Protein AF-D7E7T5-F1 (afdb_monomer_lite)

Secondary structure (DSSP, 8-state):
---------------S----S-EEEEESBTTTEEEPTTS-TTHHHH--TTEEE-HHHHHHHHHHHTTS-EEEEE-S-GGGHHHHHHHHTSEEEE--S--SHHHHHHHTSSHHHHHHHHHHHHHHHHHHHHHHTTT-S-EEEE-TTGGGS-GGGS-TTEEEE--TT--TTPPPGGGS---

Sequence (179 aa):
MVVKKDYIAHHKSLIWGDIIHQIYVFDLDDTLATPDKEADRKSYFMEIDHLEPVPTMIQFFNETKSRHPTMILTTRHPDLKPKIEDMFECTVECRNFCLTWKEILEALSTDDNLNDFMTQMINWKTGVLNQLSEQYRKVIFFDDLVHRYDVSSLKDNIDLKKPLHLSDGEHPGFLYQQK

pLDDT: mean 79.79, std 20.46, range [28.34, 98.31]

Structure (mmCIF, N/CA/C/O backbone):
data_AF-D7E7T5-F1
#
_entry.id   AF-D7E7T5-F1
#
loop_
_atom_site.group_PDB
_atom_site.id
_atom_site.type_symbol
_atom_site.label_atom_id
_atom_site.label_alt_id
_atom_site.label_comp_id
_atom_site.label_asym_id
_atom_site.label_entity_id
_atom_site.label_seq_id
_atom_site.pdbx_PDB_ins_code
_atom_site.Cartn_x
_atom_site.Cartn_y
_atom_site.Cartn_z
_atom_site.occupancy
_atom_site.B_iso_or_equiv
_atom_site.auth_seq_id
_atom_site.auth_comp_id
_atom_site.auth_asym_id
_atom_site.auth_atom_id
_atom_site.pdbx_PDB_model_num
ATOM 1 N N . MET A 1 1 ? -14.030 22.223 -19.244 1.00 34.28 1 MET A N 1
ATOM 2 C CA . MET A 1 1 ? -14.257 20.764 -19.208 1.00 34.28 1 MET A CA 1
ATOM 3 C C . MET A 1 1 ? -13.794 20.291 -17.838 1.00 34.28 1 MET A C 1
ATOM 5 O O . MET A 1 1 ? -12.599 20.248 -17.595 1.00 34.28 1 MET A O 1
ATOM 9 N N . VAL A 1 2 ? -14.723 20.138 -16.895 1.00 28.34 2 VAL A N 1
ATOM 10 C CA . VAL A 1 2 ? -14.418 19.831 -15.489 1.00 28.34 2 VAL A CA 1
ATOM 11 C C . VAL A 1 2 ? -14.633 18.335 -15.305 1.00 28.34 2 VAL A C 1
ATOM 13 O O . VAL A 1 2 ? -15.751 17.854 -15.483 1.00 28.34 2 VAL A O 1
ATOM 16 N N . VAL A 1 3 ? -13.558 17.601 -15.024 1.00 31.12 3 VAL A N 1
ATOM 17 C CA . VAL A 1 3 ? -13.613 16.163 -14.747 1.00 31.12 3 VAL A CA 1
ATOM 18 C C . VAL A 1 3 ? -14.247 15.978 -13.369 1.00 31.12 3 VAL A C 1
ATOM 20 O O . VAL A 1 3 ? -13.761 16.516 -12.373 1.00 31.12 3 VAL A O 1
ATOM 23 N N . LYS A 1 4 ? -15.378 15.271 -13.338 1.00 30.98 4 LYS A N 1
ATOM 24 C CA . LYS A 1 4 ? -16.098 14.902 -12.119 1.00 30.98 4 LYS A CA 1
ATOM 25 C C . LYS A 1 4 ? -15.232 13.968 -11.272 1.00 30.98 4 LYS A C 1
ATOM 27 O O . LYS A 1 4 ? -14.763 12.945 -11.761 1.00 30.98 4 LYS A O 1
ATOM 32 N N . LYS A 1 5 ? -15.047 14.340 -10.004 1.00 36.50 5 LYS A N 1
ATOM 33 C CA . LYS A 1 5 ? -14.601 13.455 -8.927 1.00 36.50 5 LYS A CA 1
ATOM 34 C C . LYS A 1 5 ? -15.807 12.636 -8.475 1.00 36.50 5 LYS A C 1
ATOM 36 O O . LYS A 1 5 ? -16.598 13.125 -7.676 1.00 36.50 5 LYS A O 1
ATOM 41 N N . ASP A 1 6 ? -15.941 11.433 -9.005 1.00 38.75 6 ASP A N 1
ATOM 42 C CA . ASP A 1 6 ? -16.831 10.410 -8.464 1.00 38.75 6 ASP A CA 1
ATOM 43 C C . ASP A 1 6 ? -15.968 9.285 -7.872 1.00 38.75 6 ASP A C 1
ATOM 45 O O . ASP A 1 6 ? -14.844 9.084 -8.325 1.00 38.75 6 ASP A O 1
ATOM 49 N N . TYR A 1 7 ? -16.528 8.564 -6.895 1.00 40.16 7 TYR A N 1
ATOM 50 C CA . TYR A 1 7 ? -15.971 7.439 -6.121 1.00 40.16 7 TYR A CA 1
ATOM 51 C C . TYR A 1 7 ? -15.237 7.798 -4.827 1.00 40.16 7 TYR A C 1
ATOM 53 O O . TYR A 1 7 ? -14.019 7.814 -4.793 1.00 40.16 7 TYR A O 1
ATOM 61 N N . ILE A 1 8 ? -16.000 8.052 -3.753 1.00 40.09 8 ILE A N 1
ATOM 62 C CA . ILE A 1 8 ? -16.260 7.086 -2.660 1.00 40.09 8 ILE A CA 1
ATOM 63 C C . ILE A 1 8 ? -17.603 7.498 -2.042 1.00 40.09 8 ILE A C 1
ATOM 65 O O . ILE A 1 8 ? -17.686 8.457 -1.279 1.00 40.09 8 ILE A O 1
ATOM 69 N N . ALA A 1 9 ? -18.690 6.826 -2.413 1.00 42.09 9 ALA A N 1
ATOM 70 C CA . ALA A 1 9 ? -20.004 7.112 -1.847 1.00 42.09 9 ALA A CA 1
ATOM 71 C C . ALA A 1 9 ? -20.860 5.852 -1.773 1.00 42.09 9 ALA A C 1
ATOM 73 O O . ALA A 1 9 ? -21.846 5.735 -2.483 1.00 42.09 9 ALA A O 1
ATOM 74 N N . HIS A 1 10 ? -20.522 4.949 -0.858 1.00 39.31 10 HIS A N 1
ATOM 75 C CA . HIS A 1 10 ? -21.509 4.107 -0.191 1.00 39.31 10 HIS A CA 1
ATOM 76 C C . HIS A 1 10 ? -20.972 3.760 1.185 1.00 39.31 10 HIS A C 1
ATOM 78 O O . HIS A 1 10 ? -20.183 2.842 1.288 1.00 39.31 10 HIS A O 1
ATOM 84 N N . HIS A 1 11 ? -21.358 4.554 2.186 1.00 42.53 11 HIS A N 1
ATOM 85 C CA . HIS A 1 11 ? -21.587 4.206 3.597 1.00 42.53 11 HIS A CA 1
ATOM 86 C C . HIS A 1 11 ? -22.171 5.473 4.250 1.00 42.53 11 HIS A C 1
ATOM 88 O O . HIS A 1 11 ? -21.480 6.258 4.892 1.00 42.53 11 HIS A O 1
ATOM 94 N N . LYS A 1 12 ? -23.459 5.748 3.998 1.00 38.47 12 LYS A N 1
ATOM 95 C CA . LYS A 1 12 ? -24.211 6.756 4.758 1.00 38.47 12 LYS A CA 1
ATOM 96 C C . LYS A 1 12 ? -25.018 6.045 5.837 1.00 38.47 12 LYS A C 1
ATOM 98 O O . LYS A 1 12 ? -26.096 5.533 5.561 1.00 38.47 12 LYS A O 1
ATOM 103 N N . SER A 1 13 ? -24.507 6.096 7.059 1.00 35.25 13 SER A N 1
ATOM 104 C CA . SER A 1 13 ? -25.312 6.085 8.277 1.00 35.25 13 SER A CA 1
ATOM 105 C C . SER A 1 13 ? -24.844 7.264 9.122 1.00 35.25 13 SER A C 1
ATOM 107 O O . SER A 1 13 ? -23.662 7.373 9.435 1.00 35.25 13 SER A O 1
ATOM 109 N N . LEU A 1 14 ? -25.764 8.185 9.410 1.00 41.56 14 LEU A N 1
ATOM 110 C CA . LEU A 1 14 ? -25.559 9.303 10.326 1.00 41.56 14 LEU A CA 1
ATOM 111 C C . LEU A 1 14 ? -25.198 8.780 11.722 1.00 41.56 14 LEU A C 1
ATOM 113 O O . LEU A 1 14 ? -25.881 7.880 12.192 1.00 41.56 14 LEU A O 1
ATOM 117 N N . ILE A 1 15 ? -24.215 9.407 12.374 1.00 38.62 15 ILE A N 1
ATOM 118 C CA . ILE A 1 15 ? -24.178 9.850 13.783 1.00 38.62 15 ILE A CA 1
ATOM 119 C C . ILE A 1 15 ? -22.842 10.607 13.956 1.00 38.62 15 ILE A C 1
ATOM 121 O O . ILE A 1 15 ? -21.793 10.140 13.525 1.00 38.62 15 ILE A O 1
ATOM 125 N N . TRP A 1 16 ? -22.867 11.799 14.556 1.00 45.00 16 TRP A N 1
ATOM 126 C CA . TRP A 1 16 ? -21.664 12.440 15.105 1.00 45.00 16 TRP A CA 1
ATOM 127 C C . TRP A 1 16 ? -21.218 11.653 16.350 1.00 45.00 16 TRP A C 1
ATOM 129 O O . TRP A 1 16 ? -21.572 12.012 17.470 1.00 45.00 16 TRP A O 1
ATOM 139 N N . GLY A 1 17 ? -20.502 10.546 16.159 1.00 40.38 17 GLY A N 1
ATOM 140 C CA . GLY A 1 17 ? -20.079 9.665 17.245 1.00 40.38 17 GLY A CA 1
ATOM 141 C C . GLY A 1 17 ? -19.261 8.502 16.701 1.00 40.38 17 GLY A C 1
ATOM 142 O O . GLY A 1 17 ? -19.687 7.840 15.765 1.00 40.38 17 GLY A O 1
ATOM 143 N N . ASP A 1 18 ? -18.091 8.303 17.298 1.00 48.94 18 ASP A N 1
ATOM 144 C CA . ASP A 1 18 ? -17.098 7.262 17.022 1.00 48.94 18 ASP A CA 1
ATOM 145 C C . ASP A 1 18 ? -16.209 7.497 15.792 1.00 48.94 18 ASP A C 1
ATOM 147 O O . ASP A 1 18 ? -16.323 6.852 14.752 1.00 48.94 18 ASP A O 1
ATOM 151 N N . ILE A 1 19 ? -15.199 8.362 15.965 1.00 53.59 19 ILE A N 1
ATOM 152 C CA . ILE A 1 19 ? -13.929 8.161 15.252 1.00 53.59 19 ILE A CA 1
ATOM 153 C C . ILE A 1 19 ? -13.501 6.722 15.547 1.00 53.59 19 ILE A C 1
ATOM 155 O O . ILE A 1 19 ? -13.190 6.386 16.701 1.00 53.59 19 ILE A O 1
ATOM 159 N N . ILE A 1 20 ? -13.476 5.868 14.521 1.00 61.28 20 ILE A N 1
ATOM 160 C CA . ILE A 1 20 ? -12.897 4.539 14.668 1.00 61.28 20 ILE A CA 1
ATOM 161 C C . ILE A 1 20 ? -11.448 4.739 15.115 1.00 61.28 20 ILE A C 1
ATOM 163 O O . ILE A 1 20 ? -10.679 5.482 14.501 1.00 61.28 20 ILE A O 1
ATOM 167 N N . HIS A 1 21 ? -11.098 4.143 16.254 1.00 84.06 21 HIS A N 1
ATOM 168 C CA . HIS A 1 21 ? -9.883 4.516 16.978 1.00 84.06 21 HIS A CA 1
ATOM 169 C C . HIS A 1 21 ? -8.603 4.243 16.188 1.00 84.06 21 HIS A C 1
ATOM 171 O O . HIS A 1 21 ? -7.608 4.935 16.394 1.00 84.06 21 HIS A O 1
ATOM 177 N N . GLN A 1 22 ? -8.629 3.260 15.291 1.00 94.06 22 GLN A N 1
ATOM 178 C CA . GLN A 1 22 ? -7.468 2.881 14.505 1.00 94.06 22 GLN A CA 1
ATOM 179 C C . GLN A 1 22 ? -7.857 2.141 13.224 1.00 94.06 22 GLN A C 1
ATOM 181 O O . GLN A 1 22 ? -8.837 1.395 13.220 1.00 94.06 22 GLN A O 1
ATOM 186 N N . ILE A 1 23 ? -7.058 2.321 12.176 1.00 96.75 23 ILE A N 1
ATOM 187 C CA . ILE A 1 23 ? -7.049 1.488 10.969 1.00 96.75 23 ILE A CA 1
ATOM 188 C C . ILE A 1 23 ? -5.683 0.818 10.830 1.00 96.75 23 ILE A C 1
ATOM 190 O O . ILE A 1 23 ? -4.652 1.427 11.132 1.00 96.75 23 ILE A O 1
ATOM 194 N N . TYR A 1 24 ? -5.693 -0.428 10.363 1.00 97.88 24 TYR A N 1
ATOM 195 C CA . TYR A 1 24 ? -4.492 -1.152 9.977 1.00 97.88 24 TYR A CA 1
ATOM 196 C C . TYR A 1 24 ? -4.375 -1.185 8.464 1.00 97.88 24 TYR A C 1
ATOM 198 O O . TYR A 1 24 ? -5.321 -1.496 7.743 1.00 97.88 24 TYR A O 1
ATOM 206 N N . VAL A 1 25 ? -3.196 -0.844 7.989 1.00 98.25 25 VAL A N 1
ATOM 207 C CA . VAL A 1 25 ? -2.892 -0.755 6.576 1.00 98.25 25 VAL A CA 1
ATOM 208 C C . VAL A 1 25 ? -1.693 -1.654 6.326 1.00 98.25 25 VAL A C 1
ATOM 210 O O . VAL A 1 25 ? -0.725 -1.624 7.084 1.00 98.25 25 VAL A O 1
ATOM 213 N N . PHE A 1 26 ? -1.764 -2.469 5.288 1.00 98.00 26 PHE A N 1
ATOM 214 C CA . PHE A 1 26 ? -0.693 -3.389 4.930 1.00 98.00 26 PHE A CA 1
ATOM 215 C C . PHE A 1 26 ? -0.274 -3.137 3.493 1.00 98.00 26 PHE A C 1
ATOM 217 O O . PHE A 1 26 ? -1.129 -2.995 2.621 1.00 98.00 26 PHE A O 1
ATOM 224 N N . ASP A 1 27 ? 1.027 -3.084 3.244 1.00 96.31 27 ASP A N 1
ATOM 225 C CA . ASP A 1 27 ? 1.530 -3.326 1.904 1.00 96.31 27 ASP A CA 1
ATOM 226 C C . ASP A 1 27 ? 1.268 -4.780 1.497 1.00 96.31 27 ASP A C 1
ATOM 228 O O . ASP A 1 27 ? 1.062 -5.654 2.346 1.00 96.31 27 ASP A O 1
ATOM 232 N N . LEU A 1 28 ? 1.242 -5.042 0.194 1.00 94.25 28 LEU A N 1
ATOM 233 C CA . LEU A 1 28 ? 1.056 -6.399 -0.313 1.00 94.25 28 LEU A CA 1
ATOM 234 C C . LEU A 1 28 ? 2.393 -7.130 -0.438 1.00 94.25 28 LEU A C 1
ATOM 236 O O . LEU A 1 28 ? 2.622 -8.131 0.246 1.00 94.25 28 LEU A O 1
ATOM 240 N N . ASP A 1 29 ? 3.241 -6.616 -1.322 1.00 89.00 29 ASP A N 1
ATOM 241 C CA . ASP A 1 29 ? 4.490 -7.244 -1.735 1.00 89.00 29 ASP A CA 1
ATOM 242 C C . ASP A 1 29 ? 5.514 -7.206 -0.598 1.00 89.00 29 ASP A C 1
ATOM 244 O O . ASP A 1 29 ? 5.603 -6.216 0.119 1.00 89.00 29 ASP A O 1
ATOM 248 N N . ASP A 1 30 ? 6.188 -8.332 -0.357 1.00 87.94 30 ASP A N 1
ATOM 249 C CA . ASP A 1 30 ? 7.150 -8.562 0.737 1.00 87.94 30 ASP A CA 1
ATOM 250 C C . ASP A 1 30 ? 6.645 -8.196 2.144 1.00 87.94 30 ASP A C 1
ATOM 252 O O . ASP A 1 30 ? 7.405 -8.122 3.108 1.00 87.94 30 ASP A O 1
ATOM 256 N N . THR A 1 31 ? 5.334 -8.015 2.291 1.00 92.56 31 THR A N 1
ATOM 257 C CA . THR A 1 31 ? 4.668 -7.730 3.560 1.00 92.56 31 THR A CA 1
ATOM 258 C C . THR A 1 31 ? 3.656 -8.820 3.865 1.00 92.56 31 THR A C 1
ATOM 260 O O . THR A 1 31 ? 3.815 -9.536 4.853 1.00 92.56 31 THR A O 1
ATOM 263 N N . LEU A 1 32 ? 2.632 -8.981 3.025 1.00 93.62 32 LEU A N 1
ATOM 264 C CA . LEU A 1 32 ? 1.643 -10.055 3.151 1.00 93.62 32 LEU A CA 1
ATOM 265 C C . LEU A 1 32 ? 1.988 -11.257 2.278 1.00 93.62 32 LEU A C 1
ATOM 267 O O . LEU A 1 32 ? 1.682 -12.388 2.657 1.00 93.62 32 LEU A O 1
ATOM 271 N N . ALA A 1 33 ? 2.625 -11.026 1.134 1.00 90.00 33 ALA A N 1
ATOM 272 C CA . ALA A 1 33 ? 3.045 -12.078 0.228 1.00 90.00 33 ALA A CA 1
ATOM 273 C C . ALA A 1 33 ? 4.349 -11.706 -0.478 1.00 90.00 33 ALA A C 1
ATOM 275 O O . ALA A 1 33 ? 4.545 -10.561 -0.872 1.00 90.00 33 ALA A O 1
ATOM 276 N N . THR A 1 34 ? 5.225 -12.685 -0.659 1.00 83.94 34 THR A N 1
ATOM 277 C CA . THR A 1 34 ? 6.452 -12.540 -1.441 1.00 83.94 34 THR A CA 1
ATOM 278 C C . THR A 1 34 ? 6.212 -13.083 -2.845 1.00 83.94 34 THR A C 1
ATOM 280 O O . THR A 1 34 ? 5.618 -14.153 -2.986 1.00 83.94 34 THR A O 1
ATOM 283 N N . PRO A 1 35 ? 6.664 -12.401 -3.901 1.00 73.19 35 PRO A N 1
ATOM 284 C CA . PRO A 1 35 ? 6.650 -12.985 -5.231 1.00 73.19 35 PRO A CA 1
ATOM 285 C C . PRO A 1 35 ? 7.585 -14.196 -5.277 1.00 73.19 35 PRO A C 1
ATOM 287 O O . PRO A 1 35 ? 8.698 -14.144 -4.748 1.00 73.19 35 PRO A O 1
ATOM 290 N N . ASP A 1 36 ? 7.140 -15.269 -5.931 1.00 69.69 36 ASP A N 1
ATOM 291 C CA . ASP A 1 36 ? 7.992 -16.409 -6.257 1.00 69.69 36 ASP A CA 1
ATOM 292 C C . ASP A 1 36 ? 9.264 -15.913 -6.967 1.00 69.69 36 ASP A C 1
ATOM 294 O O . ASP A 1 36 ? 9.211 -15.150 -7.937 1.00 69.69 36 ASP A O 1
ATOM 298 N N . LYS A 1 37 ? 10.423 -16.337 -6.454 1.00 59.56 37 LYS A N 1
ATOM 299 C CA . LYS A 1 37 ? 11.750 -15.937 -6.942 1.00 59.56 37 LYS A CA 1
ATOM 300 C C . LYS A 1 37 ? 12.006 -16.393 -8.379 1.00 59.56 37 LYS A C 1
ATOM 302 O O . LYS A 1 37 ? 12.897 -15.840 -9.022 1.00 59.56 37 LYS A O 1
ATOM 307 N N . GLU A 1 38 ? 11.256 -17.379 -8.869 1.00 54.78 38 GLU A N 1
ATOM 308 C CA . GLU A 1 38 ? 11.342 -17.869 -10.248 1.00 54.78 38 GLU A CA 1
ATOM 309 C C . GLU A 1 38 ? 10.370 -17.167 -11.211 1.00 54.78 38 GLU A C 1
ATOM 311 O O . GLU A 1 38 ? 10.469 -17.354 -12.427 1.00 54.78 38 GLU A O 1
ATOM 316 N N . ALA A 1 39 ? 9.456 -16.328 -10.710 1.00 57.62 39 ALA A N 1
ATOM 317 C CA . ALA A 1 39 ? 8.517 -15.609 -11.560 1.00 57.62 39 ALA A CA 1
ATOM 318 C C . ALA A 1 39 ? 9.244 -14.575 -12.438 1.00 57.62 39 ALA A C 1
ATOM 320 O O . ALA A 1 39 ? 10.068 -13.787 -11.967 1.00 57.62 39 ALA A O 1
ATOM 321 N N . ASP A 1 40 ? 8.907 -14.544 -13.733 1.00 58.94 40 ASP A N 1
ATOM 322 C CA . ASP A 1 40 ? 9.370 -13.500 -14.652 1.00 58.94 40 ASP A CA 1
ATOM 323 C C . ASP A 1 40 ? 9.064 -12.123 -14.038 1.00 58.94 40 ASP A C 1
ATOM 325 O O . ASP A 1 40 ? 7.959 -11.897 -13.538 1.00 58.94 40 ASP A O 1
ATOM 329 N N . ARG A 1 41 ? 10.022 -11.189 -14.105 1.00 58.62 41 ARG A N 1
ATOM 330 C CA . ARG A 1 41 ? 9.896 -9.794 -13.642 1.00 58.62 41 ARG A CA 1
ATOM 331 C C . ARG A 1 41 ? 8.645 -9.096 -14.187 1.00 58.62 41 ARG A C 1
ATOM 333 O O . ARG A 1 41 ? 8.184 -8.127 -13.595 1.00 58.62 41 ARG A O 1
ATOM 340 N N . LYS A 1 42 ? 8.104 -9.579 -15.309 1.00 59.19 42 LYS A N 1
ATOM 341 C CA . LYS A 1 42 ? 6.836 -9.134 -15.901 1.00 59.19 42 LYS A CA 1
ATOM 342 C C . LYS A 1 42 ? 5.594 -9.493 -15.071 1.00 59.19 42 LYS A C 1
ATOM 344 O O . LYS A 1 42 ? 4.592 -8.791 -15.166 1.00 59.19 42 LYS A O 1
ATOM 349 N N . SER A 1 43 ? 5.655 -10.575 -14.302 1.00 65.88 43 SER A N 1
ATOM 350 C CA . SER A 1 43 ? 4.548 -11.103 -13.492 1.00 65.88 43 SER A CA 1
ATOM 351 C C . SER A 1 43 ? 4.410 -10.328 -12.187 1.00 65.88 43 SER A C 1
ATOM 353 O O . SER A 1 43 ? 3.292 -10.012 -11.782 1.00 65.88 43 SER A O 1
ATOM 355 N N . TYR A 1 44 ? 5.533 -9.925 -11.576 1.00 69.12 44 TYR A N 1
ATOM 356 C CA . TYR A 1 44 ? 5.557 -8.856 -10.566 1.00 69.12 44 TYR A CA 1
ATOM 357 C C . TYR A 1 44 ? 4.744 -7.665 -11.115 1.00 69.12 44 TYR A C 1
ATOM 359 O O . TYR A 1 44 ? 4.716 -7.496 -12.310 1.00 69.12 44 TYR A O 1
ATOM 367 N N . PHE A 1 45 ? 4.045 -6.813 -10.384 1.00 71.94 45 PHE A N 1
ATOM 368 C CA . PHE A 1 45 ? 3.181 -5.744 -10.954 1.00 71.94 45 PHE A CA 1
ATOM 369 C C . PHE A 1 45 ? 1.934 -6.161 -11.765 1.00 71.94 45 PHE A C 1
ATOM 371 O O . PHE A 1 45 ? 0.898 -5.540 -11.533 1.00 71.94 45 PHE A O 1
ATOM 378 N N . MET A 1 46 ? 1.976 -7.136 -12.682 1.00 75.12 46 MET A N 1
ATOM 379 C CA . MET A 1 46 ? 0.860 -7.417 -13.615 1.00 75.12 46 MET A CA 1
ATOM 380 C C . MET A 1 46 ? 0.034 -8.658 -13.277 1.00 75.12 46 MET A C 1
ATOM 382 O O . MET A 1 46 ? -1.072 -8.801 -13.789 1.00 75.12 46 MET A O 1
ATOM 386 N N . GLU A 1 47 ? 0.532 -9.536 -12.413 1.00 81.50 47 GLU A N 1
ATOM 387 C CA . GLU A 1 47 ? -0.138 -10.771 -12.005 1.00 81.50 47 GLU A CA 1
ATOM 388 C C . GLU A 1 47 ? -0.058 -10.937 -10.480 1.00 81.50 47 GLU A C 1
ATOM 390 O O . GLU A 1 47 ? 0.691 -10.224 -9.810 1.00 81.50 47 GLU A O 1
ATOM 395 N N . ILE A 1 48 ? -0.835 -11.865 -9.912 1.00 84.19 48 ILE A N 1
ATOM 396 C CA . ILE A 1 48 ? -0.760 -12.208 -8.476 1.00 84.19 48 ILE A CA 1
ATOM 397 C C . ILE A 1 48 ? -0.738 -13.718 -8.201 1.00 84.19 48 ILE A C 1
ATOM 399 O O . ILE A 1 48 ? -0.670 -14.119 -7.048 1.00 84.19 48 ILE A O 1
ATOM 403 N N . ASP A 1 49 ? -0.795 -14.566 -9.232 1.00 82.00 49 ASP A N 1
ATOM 404 C CA . ASP A 1 49 ? -0.846 -16.031 -9.059 1.00 82.00 49 ASP A CA 1
ATOM 405 C C . ASP A 1 49 ? 0.462 -16.634 -8.528 1.00 82.00 49 ASP A C 1
ATOM 407 O O . ASP A 1 49 ? 0.470 -17.749 -8.024 1.00 82.00 49 ASP A O 1
ATOM 411 N N . HIS A 1 50 ? 1.556 -15.881 -8.622 1.00 77.56 50 HIS A N 1
ATOM 412 C CA . HIS A 1 50 ? 2.887 -16.237 -8.129 1.00 77.56 50 HIS A CA 1
ATOM 413 C C . HIS A 1 50 ? 3.174 -15.658 -6.734 1.00 77.56 50 HIS A C 1
ATOM 415 O O . HIS A 1 50 ? 4.318 -15.682 -6.289 1.00 77.56 50 HIS A O 1
ATOM 421 N N . LEU A 1 51 ? 2.187 -15.044 -6.072 1.00 83.19 51 LEU A N 1
ATOM 422 C CA . LEU A 1 51 ? 2.371 -14.521 -4.722 1.00 83.19 51 LEU A CA 1
ATOM 423 C C . LEU A 1 51 ? 2.311 -15.666 -3.711 1.00 83.19 51 LEU A C 1
ATOM 425 O O . LEU A 1 51 ? 1.265 -16.282 -3.512 1.00 83.19 51 LEU A O 1
ATOM 429 N N . GLU A 1 52 ? 3.429 -15.913 -3.038 1.00 86.88 52 GLU A N 1
ATOM 430 C CA . GLU A 1 52 ? 3.512 -16.832 -1.913 1.00 86.88 52 GLU A CA 1
ATOM 431 C C . GLU A 1 52 ? 3.168 -16.084 -0.617 1.00 86.88 52 GLU A C 1
ATOM 433 O O . GLU A 1 52 ? 3.858 -15.126 -0.255 1.00 86.88 52 GLU A O 1
ATOM 438 N N . PRO A 1 53 ? 2.107 -16.472 0.111 1.00 89.19 53 PRO A N 1
ATOM 439 C CA . PRO A 1 53 ? 1.722 -15.774 1.329 1.00 89.19 53 PRO A CA 1
ATOM 440 C C . PRO A 1 53 ? 2.794 -15.914 2.414 1.00 89.19 53 PRO A C 1
ATOM 442 O O . PRO A 1 53 ? 3.267 -17.017 2.681 1.00 89.19 53 PRO A O 1
ATOM 445 N N . VAL A 1 54 ? 3.117 -14.823 3.112 1.00 90.44 54 VAL A N 1
ATOM 446 C CA . VAL A 1 54 ? 4.029 -14.852 4.262 1.00 90.44 54 VAL A CA 1
ATOM 447 C C . VAL A 1 54 ? 3.251 -15.310 5.502 1.00 90.44 54 VAL A C 1
ATOM 449 O O . VAL A 1 54 ? 2.475 -14.521 6.052 1.00 90.44 54 VAL A O 1
ATOM 452 N N . PRO A 1 55 ? 3.430 -16.549 6.008 1.00 89.50 55 PRO A N 1
ATOM 453 C CA . PRO A 1 55 ? 2.452 -17.154 6.919 1.00 89.50 55 PRO A CA 1
ATOM 454 C C . PRO A 1 55 ? 2.229 -16.370 8.217 1.00 89.50 55 PRO A C 1
ATOM 456 O O . PRO A 1 55 ? 1.093 -16.205 8.661 1.00 89.50 55 PRO A O 1
ATOM 459 N N . THR A 1 56 ? 3.302 -15.837 8.808 1.00 89.81 56 THR A N 1
ATOM 460 C CA . THR A 1 56 ? 3.239 -15.052 10.051 1.00 89.81 56 THR A CA 1
ATOM 461 C C . THR A 1 56 ? 2.482 -13.739 9.865 1.00 89.81 56 THR A C 1
ATOM 463 O O . THR A 1 56 ? 1.693 -13.348 10.726 1.00 89.81 56 THR A O 1
ATOM 466 N N . MET A 1 57 ? 2.680 -13.075 8.727 1.00 94.31 57 MET A N 1
ATOM 467 C CA . MET A 1 57 ? 2.002 -11.824 8.404 1.00 94.31 57 MET A CA 1
ATOM 468 C C . MET A 1 57 ? 0.550 -12.051 8.007 1.00 94.31 57 MET A C 1
ATOM 470 O O . MET A 1 57 ? -0.303 -11.281 8.432 1.00 94.31 57 MET A O 1
ATOM 474 N N . ILE A 1 58 ? 0.240 -13.132 7.290 1.00 94.75 58 ILE A N 1
ATOM 475 C CA . ILE A 1 58 ? -1.139 -13.525 6.976 1.00 94.75 58 ILE A CA 1
ATOM 476 C C . ILE A 1 58 ? -1.932 -13.844 8.241 1.00 94.75 58 ILE A C 1
ATOM 478 O O . ILE A 1 58 ? -3.072 -13.402 8.382 1.00 94.75 58 ILE A O 1
ATOM 482 N N . GLN A 1 59 ? -1.339 -14.580 9.186 1.00 92.75 59 GLN A N 1
ATOM 483 C CA . GLN A 1 59 ? -1.984 -14.843 10.469 1.00 92.75 59 GLN A CA 1
ATOM 484 C C . GLN A 1 59 ? -2.290 -13.528 11.198 1.00 92.75 59 GLN A C 1
ATOM 486 O O . GLN A 1 59 ? -3.435 -13.287 11.584 1.00 92.75 59 GLN A O 1
ATOM 491 N N . PHE A 1 60 ? -1.290 -12.654 11.329 1.00 94.75 60 PHE A N 1
ATOM 492 C CA . PHE A 1 60 ? -1.453 -11.358 11.982 1.00 94.75 60 PHE A CA 1
ATOM 493 C C . PHE A 1 60 ? -2.483 -10.464 11.270 1.00 94.75 60 PHE A C 1
ATOM 495 O O . PHE A 1 60 ? -3.313 -9.830 11.925 1.00 94.75 60 PHE A O 1
ATOM 502 N N . PHE A 1 61 ? -2.478 -10.450 9.938 1.00 96.38 61 PHE A N 1
ATOM 503 C CA . PHE A 1 61 ? -3.447 -9.738 9.111 1.00 96.38 61 PHE A CA 1
ATOM 504 C C . PHE A 1 61 ? -4.871 -10.227 9.374 1.00 96.38 61 PHE A C 1
ATOM 506 O O . PHE A 1 61 ? -5.748 -9.416 9.655 1.00 96.38 61 PHE A O 1
ATOM 513 N N . ASN A 1 62 ? -5.105 -11.541 9.361 1.00 95.38 62 ASN A N 1
ATOM 514 C CA . ASN A 1 62 ? -6.431 -12.120 9.585 1.00 95.38 62 ASN A CA 1
ATOM 515 C C . ASN A 1 62 ? -6.949 -11.859 11.006 1.00 95.38 62 ASN A C 1
ATOM 517 O O . ASN A 1 62 ? -8.107 -11.470 11.186 1.00 95.38 62 ASN A O 1
ATOM 521 N N . GLU A 1 63 ? -6.090 -12.007 12.019 1.00 93.94 63 GLU A N 1
ATOM 522 C CA . GLU A 1 63 ? -6.425 -11.661 13.404 1.00 93.94 63 GLU A CA 1
ATOM 523 C C . GLU A 1 63 ? -6.790 -10.174 13.535 1.00 93.94 63 GLU A C 1
ATOM 525 O O . GLU A 1 63 ? -7.798 -9.836 14.162 1.00 93.94 63 GLU A O 1
ATOM 530 N N . THR A 1 64 ? -6.024 -9.290 12.891 1.00 94.00 64 THR A N 1
ATOM 531 C CA . THR A 1 64 ? -6.255 -7.839 12.887 1.00 94.00 64 THR A CA 1
ATOM 532 C C . THR A 1 64 ? -7.549 -7.467 12.164 1.00 94.00 64 THR A C 1
ATOM 534 O O . THR A 1 64 ? -8.395 -6.777 12.738 1.00 94.00 64 THR A O 1
ATOM 537 N N . LYS A 1 65 ? -7.751 -7.984 10.946 1.00 95.12 65 LYS A N 1
ATOM 538 C CA . LYS A 1 65 ? -8.935 -7.765 10.103 1.00 95.12 65 LYS A CA 1
ATOM 539 C C . LYS A 1 65 ? -10.228 -8.165 10.808 1.00 95.12 65 LYS A C 1
ATOM 541 O O . LYS A 1 65 ? -11.241 -7.492 10.657 1.00 95.12 65 LYS A O 1
ATOM 546 N N . SER A 1 66 ? -10.190 -9.209 11.641 1.00 92.62 66 SER A N 1
ATOM 547 C CA . SER A 1 66 ? -11.357 -9.647 12.419 1.00 92.62 66 SER A CA 1
ATOM 548 C C . SER A 1 66 ? -11.791 -8.672 13.528 1.00 92.62 66 SER A C 1
ATOM 550 O O . SER A 1 66 ? -12.895 -8.800 14.054 1.00 92.62 66 SER A O 1
ATOM 552 N N . ARG A 1 67 ? -10.938 -7.706 13.907 1.00 92.94 67 ARG A N 1
ATOM 553 C CA . ARG A 1 67 ? -11.144 -6.805 15.062 1.00 92.94 67 ARG A CA 1
ATOM 554 C C . ARG A 1 67 ? -11.092 -5.323 14.712 1.00 92.94 67 ARG A C 1
ATOM 556 O O . ARG A 1 67 ? -11.597 -4.499 15.474 1.00 92.94 67 ARG A O 1
ATOM 563 N N . HIS A 1 68 ? -10.456 -4.974 13.600 1.00 93.12 68 HIS A N 1
ATOM 564 C CA . HIS A 1 68 ? -10.166 -3.598 13.226 1.00 93.12 68 HIS A CA 1
ATOM 565 C C . HIS A 1 68 ? -10.399 -3.375 11.730 1.00 93.12 68 HIS A C 1
ATOM 567 O O . HIS A 1 68 ? -10.141 -4.283 10.934 1.00 93.12 68 HIS A O 1
ATOM 573 N N . PRO A 1 69 ? -10.811 -2.156 11.322 1.00 95.44 69 PRO A N 1
ATOM 574 C CA . PRO A 1 69 ? -10.757 -1.771 9.921 1.00 95.44 69 PRO A CA 1
ATOM 575 C C . PRO A 1 69 ? -9.360 -2.039 9.383 1.00 95.44 69 PRO A C 1
ATOM 577 O O . PRO A 1 69 ? -8.364 -1.626 9.985 1.00 95.44 69 PRO A O 1
ATOM 580 N N . THR A 1 70 ? -9.311 -2.767 8.278 1.00 96.81 70 THR A N 1
ATOM 581 C CA . THR A 1 70 ? -8.068 -3.217 7.670 1.00 96.81 70 THR A CA 1
ATOM 582 C C . THR A 1 70 ? -8.167 -3.049 6.165 1.00 96.81 70 THR A C 1
ATOM 584 O O . THR A 1 70 ? -9.214 -3.334 5.579 1.00 96.81 70 THR A O 1
ATOM 587 N N . MET A 1 71 ? -7.092 -2.577 5.546 1.00 97.88 71 MET A N 1
ATOM 588 C CA . MET A 1 71 ? -6.994 -2.466 4.096 1.00 97.88 71 MET A CA 1
ATOM 589 C C . MET A 1 71 ? -5.585 -2.778 3.604 1.00 97.88 71 MET A C 1
ATOM 591 O O . MET A 1 71 ? -4.620 -2.718 4.369 1.00 97.88 71 MET A O 1
ATOM 595 N N . ILE A 1 72 ? -5.481 -3.054 2.309 1.00 98.31 72 ILE A N 1
ATOM 596 C CA . ILE A 1 72 ? -4.206 -3.213 1.613 1.00 98.31 72 ILE A CA 1
ATOM 597 C C . ILE A 1 72 ? -3.938 -1.970 0.763 1.00 98.31 72 ILE A C 1
ATOM 599 O O . ILE A 1 72 ? -4.826 -1.506 0.045 1.00 98.31 72 ILE A O 1
ATOM 603 N N . LEU A 1 73 ? -2.716 -1.443 0.833 1.00 97.25 73 LEU A N 1
ATOM 604 C CA . LEU A 1 73 ? -2.170 -0.510 -0.152 1.00 97.25 73 LEU A CA 1
ATOM 605 C C . LEU A 1 73 ? -1.193 -1.276 -1.021 1.00 97.25 73 LEU A C 1
ATOM 607 O O . LEU A 1 73 ? -0.290 -1.906 -0.501 1.00 97.25 73 LEU A O 1
ATOM 611 N N . THR A 1 74 ? -1.342 -1.219 -2.335 1.00 94.19 74 THR A N 1
ATOM 612 C CA . THR A 1 74 ? -0.416 -1.911 -3.232 1.00 94.19 74 THR A CA 1
ATOM 613 C C . THR A 1 74 ? -0.101 -1.070 -4.454 1.00 94.19 74 THR A C 1
ATOM 615 O O . THR A 1 74 ? -0.899 -0.236 -4.891 1.00 94.19 74 THR A O 1
ATOM 618 N N . THR A 1 75 ? 1.086 -1.302 -5.007 1.00 90.81 75 THR A N 1
ATOM 619 C CA . THR A 1 75 ? 1.546 -0.653 -6.238 1.00 90.81 75 THR A CA 1
ATOM 620 C C . THR A 1 75 ? 1.447 -1.544 -7.478 1.00 90.81 75 THR A C 1
ATOM 622 O O . THR A 1 75 ? 1.928 -1.200 -8.559 1.00 90.81 75 THR A O 1
ATOM 625 N N . ARG A 1 76 ? 0.783 -2.697 -7.330 1.00 88.25 76 ARG A N 1
ATOM 626 C CA . ARG A 1 76 ? 0.395 -3.590 -8.425 1.00 88.25 76 ARG A CA 1
ATOM 627 C C . ARG A 1 76 ? -0.561 -2.886 -9.407 1.00 88.25 76 ARG A C 1
ATOM 629 O O . ARG A 1 76 ? -1.083 -1.805 -9.138 1.00 88.25 76 ARG A O 1
ATOM 636 N N . HIS A 1 77 ? -0.792 -3.488 -10.575 1.00 87.75 77 HIS A N 1
ATOM 637 C CA . HIS A 1 77 ? -1.706 -2.955 -11.589 1.00 87.75 77 HIS A CA 1
ATOM 638 C C . HIS A 1 77 ? -3.155 -2.851 -11.063 1.00 87.75 77 HIS A C 1
ATOM 640 O O . HIS A 1 77 ? -3.645 -3.816 -10.473 1.00 87.75 77 HIS A O 1
ATOM 646 N N . PRO A 1 78 ? -3.883 -1.736 -11.300 1.00 89.44 78 PRO A N 1
ATOM 647 C CA . PRO A 1 78 ? -5.262 -1.562 -10.828 1.00 89.44 78 PRO A CA 1
ATOM 648 C C . PRO A 1 78 ? -6.235 -2.665 -11.258 1.00 89.44 78 PRO A C 1
ATOM 650 O O . PRO A 1 78 ? -7.142 -2.997 -10.500 1.00 89.44 78 PRO A O 1
ATOM 653 N N . ASP A 1 79 ? -6.016 -3.285 -12.421 1.00 89.81 79 ASP A N 1
ATOM 654 C CA . ASP A 1 79 ? -6.830 -4.417 -12.898 1.00 89.81 79 ASP A CA 1
ATOM 655 C C . ASP A 1 79 ? -6.772 -5.641 -11.968 1.00 89.81 79 ASP A C 1
ATOM 657 O O . ASP A 1 79 ? -7.665 -6.484 -11.998 1.00 89.81 79 ASP A O 1
ATOM 661 N N . LEU A 1 80 ? -5.750 -5.737 -11.111 1.00 90.62 80 LEU A N 1
ATOM 662 C CA . LEU A 1 80 ? -5.617 -6.809 -10.125 1.00 90.62 80 LEU A CA 1
ATOM 663 C C . LEU A 1 80 ? -6.428 -6.551 -8.855 1.00 90.62 80 LEU A C 1
ATOM 665 O O . LEU A 1 80 ? -6.629 -7.484 -8.079 1.00 90.62 80 LEU A O 1
ATOM 669 N N . LYS A 1 81 ? -6.924 -5.324 -8.642 1.00 94.38 81 LYS A N 1
ATOM 670 C CA . LYS A 1 81 ? -7.653 -4.941 -7.426 1.00 94.38 81 LYS A CA 1
ATOM 671 C C . LYS A 1 81 ? -8.780 -5.923 -7.073 1.00 94.38 81 LYS A C 1
ATOM 673 O O . LYS A 1 81 ? -8.732 -6.423 -5.955 1.00 94.38 81 LYS A O 1
ATOM 678 N N . PRO A 1 82 ? -9.709 -6.302 -7.978 1.00 95.69 82 PRO A N 1
ATOM 679 C CA . PRO A 1 82 ? -10.789 -7.227 -7.625 1.00 95.69 82 PRO A CA 1
ATOM 680 C C . PRO A 1 82 ? -10.284 -8.596 -7.163 1.00 95.69 82 PRO A C 1
ATOM 682 O O . PRO A 1 82 ? -10.860 -9.207 -6.273 1.00 95.69 82 PRO A O 1
ATOM 685 N N . LYS A 1 83 ? -9.186 -9.075 -7.755 1.00 94.75 83 LYS A N 1
ATOM 686 C CA . LYS A 1 83 ? -8.605 -10.377 -7.425 1.00 94.75 83 LYS A CA 1
ATOM 687 C C . LYS A 1 83 ? -7.878 -10.349 -6.077 1.00 94.75 83 LYS A C 1
ATOM 689 O O . LYS A 1 83 ? -7.929 -11.324 -5.339 1.00 94.75 83 LYS A O 1
ATOM 694 N N . ILE A 1 84 ? -7.231 -9.231 -5.742 1.00 94.69 84 ILE A N 1
ATOM 695 C CA . ILE A 1 84 ? -6.616 -9.017 -4.423 1.00 94.69 84 ILE A CA 1
ATOM 696 C C . ILE A 1 84 ? -7.710 -8.865 -3.356 1.00 94.69 84 ILE A C 1
ATOM 698 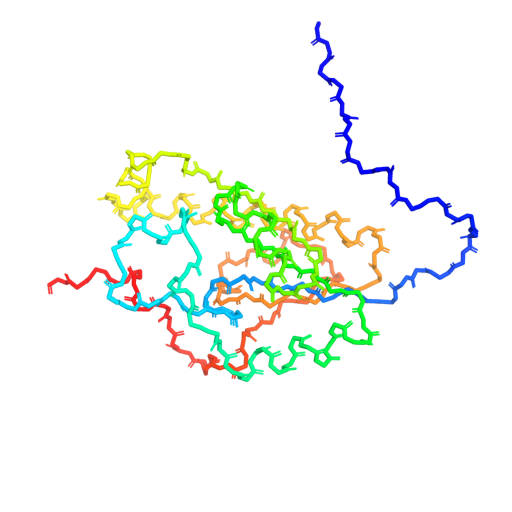O O . ILE A 1 84 ? -7.606 -9.461 -2.289 1.00 94.69 84 ILE A O 1
ATOM 702 N N . GLU A 1 85 ? -8.778 -8.116 -3.648 1.00 95.88 85 GLU A N 1
ATOM 703 C CA . GLU A 1 85 ? -9.931 -7.978 -2.749 1.00 95.88 85 GLU A CA 1
ATOM 704 C C . GLU A 1 85 ? -10.589 -9.333 -2.464 1.00 95.88 85 GLU A C 1
ATOM 706 O O . GLU A 1 85 ? -10.920 -9.596 -1.314 1.00 95.88 85 GLU A O 1
ATOM 711 N N . ASP A 1 86 ? -10.726 -10.204 -3.468 1.00 94.62 86 ASP A N 1
ATOM 712 C CA . ASP A 1 86 ? -11.239 -11.572 -3.307 1.00 94.62 86 ASP A CA 1
ATOM 713 C C . ASP A 1 86 ? -10.287 -12.451 -2.478 1.00 94.62 86 ASP A C 1
ATOM 715 O O . ASP A 1 86 ? -10.701 -13.087 -1.513 1.00 94.62 86 ASP A O 1
ATOM 719 N N . MET A 1 87 ? -8.986 -12.417 -2.784 1.00 93.06 87 MET A N 1
ATOM 720 C CA . MET A 1 87 ? -7.968 -13.217 -2.093 1.00 93.06 87 MET A CA 1
ATOM 721 C C . MET A 1 87 ? -7.840 -12.874 -0.602 1.00 93.06 87 MET A C 1
ATOM 723 O O . MET A 1 87 ? -7.652 -13.767 0.225 1.00 93.06 87 MET A O 1
ATOM 727 N N . PHE A 1 88 ? -7.906 -11.588 -0.253 1.00 94.38 88 PHE A N 1
ATOM 728 C CA . PHE A 1 88 ? -7.701 -11.113 1.118 1.00 94.38 88 PHE A CA 1
ATOM 729 C C . PHE A 1 88 ? -8.998 -10.740 1.837 1.00 94.38 88 PHE A C 1
ATOM 731 O O . PHE A 1 88 ? -8.955 -10.441 3.034 1.00 94.38 88 PHE A O 1
ATOM 738 N N . GLU A 1 89 ? -10.138 -10.758 1.141 1.00 95.25 89 GLU A N 1
ATOM 739 C CA . GLU A 1 89 ? -11.461 -10.334 1.616 1.00 95.25 89 GLU A CA 1
ATOM 740 C C . GLU A 1 89 ? -11.390 -9.012 2.404 1.00 95.25 89 GLU A C 1
ATOM 742 O O . GLU A 1 89 ? -11.810 -8.928 3.565 1.00 95.25 89 GLU A O 1
ATOM 747 N N . CYS A 1 90 ? -10.763 -7.989 1.818 1.00 95.25 90 CYS A N 1
ATOM 748 C CA . CYS A 1 90 ? -10.598 -6.671 2.429 1.00 95.25 90 CYS A CA 1
ATOM 749 C C . CYS A 1 90 ? -10.626 -5.557 1.381 1.00 95.25 90 CYS A C 1
ATOM 751 O O . CYS A 1 90 ? -10.451 -5.807 0.193 1.00 95.25 90 CYS A O 1
ATOM 753 N N . THR A 1 91 ? -10.782 -4.310 1.826 1.00 96.06 91 THR A N 1
ATOM 754 C CA . THR A 1 91 ? -10.625 -3.144 0.947 1.00 96.06 91 THR A CA 1
ATOM 755 C C . THR A 1 91 ? -9.187 -3.055 0.441 1.00 96.06 91 THR A C 1
ATOM 757 O O . THR A 1 91 ? -8.245 -3.184 1.226 1.00 96.06 91 THR A O 1
ATOM 760 N N . VAL A 1 92 ? -9.014 -2.775 -0.850 1.00 97.12 92 VAL A N 1
ATOM 761 C CA . VAL A 1 92 ? -7.697 -2.571 -1.466 1.00 97.12 92 VAL A CA 1
ATOM 762 C C . VAL A 1 92 ? -7.658 -1.205 -2.144 1.00 97.12 92 VAL A C 1
ATOM 764 O O . VAL A 1 92 ? -8.560 -0.848 -2.901 1.00 97.12 92 VAL A O 1
ATOM 767 N N . GLU A 1 93 ? -6.594 -0.443 -1.926 1.00 95.94 93 GLU A N 1
ATOM 768 C CA . GLU A 1 93 ? -6.265 0.721 -2.746 1.00 95.94 93 GLU A CA 1
ATOM 769 C C . GLU A 1 93 ? -4.998 0.415 -3.548 1.00 95.94 93 GLU A C 1
ATOM 771 O O . GLU A 1 93 ? -3.982 -0.029 -3.012 1.00 95.94 93 GLU A O 1
ATOM 776 N N . CYS A 1 94 ? -5.095 0.589 -4.862 1.00 91.88 94 CYS A N 1
ATOM 777 C CA . CYS A 1 94 ? -4.149 0.031 -5.817 1.00 91.88 94 CYS A CA 1
ATOM 778 C C . CYS A 1 94 ? -3.752 1.095 -6.838 1.00 91.88 94 CYS A C 1
ATOM 780 O O . CYS A 1 94 ? -4.622 1.745 -7.426 1.00 91.88 94 CYS A O 1
ATOM 782 N N . ARG A 1 95 ? -2.449 1.265 -7.070 1.00 88.56 95 ARG A N 1
ATOM 783 C CA . ARG A 1 95 ? -1.939 2.167 -8.105 1.00 88.56 95 ARG A CA 1
ATOM 784 C C . ARG A 1 95 ? -0.634 1.673 -8.699 1.00 88.56 95 ARG A C 1
ATOM 786 O O . ARG A 1 95 ? 0.359 1.585 -7.997 1.00 88.56 95 ARG A O 1
ATOM 793 N N . ASN A 1 96 ? -0.588 1.550 -10.018 1.00 82.06 96 ASN A N 1
ATOM 794 C CA . ASN A 1 96 ? 0.654 1.290 -10.736 1.00 82.06 96 ASN A CA 1
ATOM 795 C C . ASN A 1 96 ? 1.140 2.551 -11.466 1.00 82.06 96 ASN A C 1
ATOM 797 O O . ASN A 1 96 ? 0.333 3.300 -12.022 1.00 82.06 96 ASN A O 1
ATOM 801 N N . PHE A 1 97 ? 2.451 2.792 -11.440 1.00 81.06 97 PHE A N 1
ATOM 802 C CA . PHE A 1 97 ? 3.115 3.890 -12.157 1.00 81.06 97 PHE A CA 1
ATOM 803 C C . PHE A 1 97 ? 3.693 3.451 -13.507 1.00 81.06 97 PHE A C 1
ATOM 805 O O . PHE A 1 97 ? 3.966 4.296 -14.352 1.00 81.06 97 PHE A O 1
ATOM 812 N N . CYS A 1 98 ? 3.827 2.144 -13.727 1.00 76.81 98 CYS A N 1
ATOM 813 C CA . CYS A 1 98 ? 4.255 1.536 -14.976 1.00 76.81 98 CYS A CA 1
ATOM 814 C C . CYS A 1 98 ? 3.118 0.660 -15.519 1.00 76.81 98 CYS A C 1
ATOM 816 O O . CYS A 1 98 ? 2.941 -0.490 -15.117 1.00 76.81 98 CYS A O 1
ATOM 818 N N . LEU A 1 99 ? 2.328 1.212 -16.439 1.00 70.12 99 LEU A N 1
ATOM 819 C CA . LEU A 1 99 ? 1.175 0.525 -17.033 1.00 70.12 99 LEU A CA 1
ATOM 820 C C . LEU A 1 99 ? 1.589 -0.430 -18.160 1.00 70.12 99 LEU A C 1
ATOM 822 O O . LEU A 1 99 ? 0.799 -1.254 -18.617 1.00 70.12 99 LEU A O 1
ATOM 826 N N . THR A 1 100 ? 2.831 -0.319 -18.631 1.00 74.81 100 THR A N 1
ATOM 827 C CA . THR A 1 100 ? 3.384 -1.141 -19.703 1.00 74.81 100 THR A CA 1
ATOM 828 C C . THR A 1 100 ? 4.720 -1.763 -19.315 1.00 74.81 100 THR A C 1
ATOM 830 O O . THR A 1 100 ? 5.497 -1.217 -18.535 1.00 74.81 100 THR A O 1
ATOM 833 N N . TRP A 1 101 ? 5.051 -2.887 -19.956 1.00 74.12 101 TRP A N 1
ATOM 834 C CA . TRP A 1 101 ? 6.355 -3.534 -19.785 1.00 74.12 101 TRP A CA 1
ATOM 835 C C . TRP A 1 101 ? 7.530 -2.624 -20.154 1.00 74.12 101 TRP A C 1
ATOM 837 O O . TRP A 1 101 ? 8.585 -2.685 -19.532 1.00 74.12 101 TRP A O 1
ATOM 847 N N . LYS A 1 102 ? 7.345 -1.753 -21.151 1.00 82.31 102 LYS A N 1
ATOM 848 C CA . LYS A 1 102 ? 8.368 -0.786 -21.548 1.00 82.31 102 LYS A CA 1
ATOM 849 C C . LYS A 1 102 ? 8.679 0.186 -20.407 1.00 82.31 102 LYS A C 1
ATOM 851 O O . LYS A 1 102 ? 9.849 0.432 -20.148 1.00 82.31 102 LYS A O 1
ATOM 856 N N . GLU A 1 103 ? 7.653 0.688 -19.723 1.00 82.75 103 GLU A N 1
ATOM 857 C CA . GLU A 1 103 ? 7.816 1.593 -18.579 1.00 82.75 103 GLU A CA 1
ATOM 858 C C . GLU A 1 103 ? 8.444 0.880 -17.379 1.00 82.75 103 GLU A C 1
ATOM 860 O O . GLU A 1 103 ? 9.293 1.464 -16.717 1.00 82.75 103 GLU A O 1
ATOM 865 N N . ILE A 1 104 ? 8.092 -0.391 -17.135 1.00 78.31 104 ILE A N 1
ATOM 866 C CA . ILE A 1 104 ? 8.744 -1.202 -16.092 1.00 78.31 104 ILE A CA 1
ATOM 867 C C . ILE A 1 104 ? 10.237 -1.354 -16.410 1.00 78.31 104 ILE A C 1
ATOM 869 O O . ILE A 1 104 ? 11.082 -1.084 -15.563 1.00 78.31 104 ILE A O 1
ATOM 873 N N . LEU A 1 105 ? 10.587 -1.752 -17.637 1.00 80.62 105 LEU A N 1
ATOM 874 C CA . LEU A 1 105 ? 11.987 -1.892 -18.043 1.00 80.62 105 LEU A CA 1
ATOM 875 C C . LEU A 1 105 ? 12.756 -0.574 -17.945 1.00 80.62 105 LEU A C 1
ATOM 877 O O . LEU A 1 105 ? 13.913 -0.579 -17.541 1.00 80.62 105 LEU A O 1
ATOM 881 N N . GLU A 1 106 ? 12.126 0.541 -18.307 1.00 85.31 106 GLU A N 1
ATOM 882 C CA . GLU A 1 106 ? 12.719 1.872 -18.200 1.00 85.31 106 GLU A CA 1
ATOM 883 C C . GLU A 1 106 ? 12.961 2.262 -16.737 1.00 85.31 106 GLU A C 1
ATOM 885 O O . GLU A 1 106 ? 14.075 2.672 -16.403 1.00 85.31 106 GLU A O 1
ATOM 890 N N . ALA A 1 107 ? 11.984 2.041 -15.855 1.00 82.88 107 ALA A N 1
ATOM 891 C CA . ALA A 1 107 ? 12.119 2.260 -14.416 1.00 82.88 107 ALA A CA 1
ATOM 892 C C . ALA A 1 107 ? 13.237 1.404 -13.798 1.00 82.88 107 ALA A C 1
ATOM 894 O O . ALA A 1 107 ? 13.957 1.868 -12.924 1.00 82.88 107 ALA A O 1
ATOM 895 N N . LEU A 1 108 ? 13.431 0.175 -14.284 1.00 81.19 108 LEU A N 1
ATOM 896 C CA . LEU A 1 108 ? 14.457 -0.749 -13.786 1.00 81.19 108 LEU A CA 1
ATOM 897 C C . LEU A 1 108 ? 15.810 -0.638 -14.514 1.00 81.19 108 LEU A C 1
ATOM 899 O O . LEU A 1 108 ? 16.723 -1.414 -14.224 1.00 81.19 108 LEU A O 1
ATOM 903 N N . SER A 1 109 ? 15.946 0.266 -15.490 1.00 82.25 109 SER A N 1
ATOM 904 C CA . SER A 1 109 ? 17.121 0.299 -16.378 1.00 82.25 109 SER A CA 1
ATOM 905 C C . SER A 1 109 ? 18.373 0.908 -15.745 1.00 82.25 109 SER A C 1
ATOM 907 O O . SER A 1 109 ? 19.485 0.559 -16.144 1.00 82.25 109 SER A O 1
ATOM 909 N N . THR A 1 110 ? 18.210 1.800 -14.767 1.00 84.94 110 THR A N 1
ATOM 910 C CA . THR A 1 110 ? 19.301 2.465 -14.043 1.00 84.94 110 THR A CA 1
ATOM 911 C C . THR A 1 110 ? 18.949 2.599 -12.563 1.00 84.94 110 THR A C 1
ATOM 913 O O . THR A 1 110 ? 17.773 2.592 -12.198 1.00 84.94 110 THR A O 1
ATOM 916 N N . ASP A 1 111 ? 19.964 2.755 -11.710 1.00 85.38 111 ASP A N 1
ATOM 917 C CA . ASP A 1 111 ? 19.754 2.977 -10.273 1.00 85.38 111 ASP A CA 1
ATOM 918 C C . ASP A 1 111 ? 18.986 4.282 -10.003 1.00 85.38 111 ASP A C 1
ATOM 920 O O . ASP A 1 111 ? 18.132 4.323 -9.118 1.00 85.38 111 ASP A O 1
ATOM 924 N N . ASP A 1 112 ? 19.241 5.334 -10.789 1.00 88.25 112 ASP A N 1
ATOM 925 C CA . ASP A 1 112 ? 18.527 6.613 -10.687 1.00 88.25 112 ASP A CA 1
ATOM 926 C C . ASP A 1 112 ? 17.045 6.455 -11.056 1.00 88.25 112 ASP A C 1
ATOM 928 O O . ASP A 1 112 ? 16.176 6.877 -10.294 1.00 88.25 112 ASP A O 1
ATOM 932 N N . ASN A 1 113 ? 16.738 5.767 -12.163 1.00 86.19 113 ASN A N 1
ATOM 933 C CA . ASN A 1 113 ? 15.355 5.514 -12.575 1.00 86.19 113 ASN A CA 1
ATOM 934 C C . ASN A 1 113 ? 14.609 4.669 -11.539 1.00 86.19 113 ASN A C 1
ATOM 936 O O . ASN A 1 113 ? 13.442 4.935 -11.242 1.00 86.19 113 ASN A O 1
ATOM 940 N N . LEU A 1 114 ? 15.291 3.678 -10.958 1.00 84.12 114 LEU A N 1
ATOM 941 C CA . LEU A 1 114 ? 14.727 2.861 -9.895 1.00 84.12 114 LEU A CA 1
ATOM 942 C C . LEU A 1 114 ? 14.444 3.724 -8.663 1.00 84.12 114 LEU A C 1
ATOM 944 O O . LEU A 1 114 ? 13.354 3.648 -8.104 1.00 84.12 114 LEU A O 1
ATOM 948 N N . ASN A 1 115 ? 15.381 4.576 -8.248 1.00 86.00 115 ASN A N 1
ATOM 949 C CA . ASN A 1 115 ? 15.182 5.470 -7.108 1.00 86.00 115 ASN A CA 1
ATOM 950 C C . ASN A 1 115 ? 14.022 6.450 -7.327 1.00 86.00 115 ASN A C 1
ATOM 952 O O . ASN A 1 115 ? 13.216 6.644 -6.411 1.00 86.00 115 ASN A O 1
ATOM 956 N N . ASP A 1 116 ? 13.881 7.009 -8.527 1.00 88.75 116 ASP A N 1
ATOM 957 C CA . ASP A 1 116 ? 12.759 7.877 -8.890 1.00 88.75 116 ASP A CA 1
ATOM 958 C C . ASP A 1 116 ? 11.425 7.123 -8.862 1.00 88.75 116 ASP A C 1
ATOM 960 O O . ASP A 1 116 ? 10.427 7.625 -8.334 1.00 88.75 116 ASP A O 1
ATOM 964 N N . PHE A 1 117 ? 11.396 5.897 -9.387 1.00 86.56 117 PHE A N 1
ATOM 965 C CA . PHE A 1 117 ? 10.216 5.034 -9.356 1.00 86.56 117 PHE A CA 1
ATOM 966 C C . PHE A 1 117 ? 9.799 4.693 -7.918 1.00 86.56 117 PHE A C 1
ATOM 968 O O . PHE A 1 117 ? 8.644 4.903 -7.535 1.00 86.56 117 PHE A O 1
ATOM 975 N N . MET A 1 118 ? 10.750 4.270 -7.081 1.00 86.81 118 MET A N 1
ATOM 976 C CA . MET A 1 118 ? 10.502 3.988 -5.664 1.00 86.81 118 MET A CA 1
ATOM 977 C C . MET A 1 118 ? 10.016 5.240 -4.922 1.00 86.81 118 MET A C 1
ATOM 979 O O . MET A 1 118 ? 9.085 5.16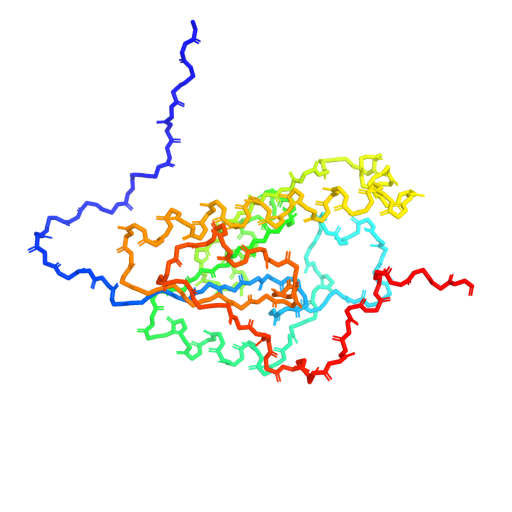8 -4.123 1.00 86.81 118 MET A O 1
ATOM 983 N N . THR A 1 119 ? 10.589 6.410 -5.215 1.00 90.75 119 THR A N 1
ATOM 984 C CA . THR A 1 119 ? 10.165 7.687 -4.619 1.00 90.75 119 THR A CA 1
ATOM 985 C C . THR A 1 119 ? 8.714 8.018 -4.972 1.00 90.75 119 THR A C 1
ATOM 987 O O . THR A 1 119 ? 7.945 8.437 -4.107 1.00 90.75 119 THR A O 1
ATOM 990 N N . GLN A 1 120 ? 8.290 7.781 -6.217 1.00 91.56 120 GLN A N 1
ATOM 991 C CA . GLN A 1 120 ? 6.895 7.978 -6.629 1.00 91.56 120 GLN A CA 1
ATOM 992 C C . GLN A 1 120 ? 5.927 7.055 -5.878 1.00 91.56 120 GLN A C 1
ATOM 994 O O . GLN A 1 120 ? 4.884 7.521 -5.406 1.00 91.56 120 GLN A O 1
ATOM 999 N N . MET A 1 121 ? 6.285 5.777 -5.715 1.00 91.56 121 MET A N 1
ATOM 1000 C CA . MET A 1 121 ? 5.499 4.812 -4.940 1.00 91.56 121 MET A CA 1
ATOM 1001 C C . MET A 1 121 ? 5.316 5.262 -3.487 1.00 91.56 121 MET A C 1
ATOM 1003 O O . MET A 1 121 ? 4.186 5.322 -2.995 1.00 91.56 121 MET A O 1
ATOM 1007 N N . ILE A 1 122 ? 6.414 5.633 -2.823 1.00 93.50 122 ILE A N 1
ATOM 1008 C CA . ILE A 1 122 ? 6.420 6.078 -1.423 1.00 93.50 122 ILE A CA 1
ATOM 1009 C C . ILE A 1 122 ? 5.621 7.375 -1.251 1.00 93.50 122 ILE A C 1
ATOM 1011 O O . ILE A 1 122 ? 4.804 7.480 -0.334 1.00 93.50 122 ILE A O 1
ATOM 1015 N N . ASN A 1 123 ? 5.783 8.345 -2.154 1.00 94.69 123 ASN A N 1
ATOM 1016 C CA . ASN A 1 123 ? 5.049 9.613 -2.104 1.00 94.69 123 ASN A CA 1
ATOM 1017 C C . ASN A 1 123 ? 3.538 9.410 -2.242 1.00 94.69 123 ASN A C 1
ATOM 1019 O O . ASN A 1 123 ? 2.747 10.056 -1.550 1.00 94.69 123 ASN A O 1
ATOM 1023 N N . TRP A 1 124 ? 3.114 8.496 -3.113 1.00 95.62 124 TRP A N 1
ATOM 1024 C CA . TRP A 1 124 ? 1.700 8.171 -3.243 1.00 95.62 124 TRP A CA 1
ATOM 1025 C C . TRP A 1 124 ? 1.147 7.468 -2.004 1.00 95.62 124 TRP A C 1
ATOM 1027 O O . TRP A 1 124 ? 0.123 7.919 -1.488 1.00 95.62 124 TRP A O 1
ATOM 1037 N N . LYS A 1 125 ? 1.828 6.430 -1.490 1.00 96.62 125 LYS A N 1
ATOM 1038 C CA . LYS A 1 125 ? 1.418 5.749 -0.250 1.00 96.62 125 LYS A CA 1
ATOM 1039 C C . LYS A 1 125 ? 1.324 6.753 0.906 1.00 96.62 125 LYS A C 1
ATOM 1041 O O . LYS A 1 125 ? 0.303 6.803 1.584 1.00 96.62 125 LYS A O 1
ATOM 1046 N N . THR A 1 126 ? 2.308 7.643 1.048 1.00 97.38 126 THR A N 1
ATOM 1047 C CA . THR A 1 126 ? 2.296 8.757 2.018 1.00 97.38 126 THR A CA 1
ATOM 1048 C C . THR A 1 126 ? 1.047 9.629 1.873 1.00 97.38 126 THR A C 1
ATOM 1050 O O . THR A 1 126 ? 0.375 9.929 2.860 1.00 97.38 126 THR A O 1
ATOM 1053 N N . GLY A 1 127 ? 0.681 9.998 0.641 1.00 97.44 127 GLY A N 1
ATOM 1054 C CA . GLY A 1 127 ? -0.540 10.753 0.360 1.00 97.44 127 GLY A CA 1
ATOM 1055 C C . GLY A 1 127 ? -1.816 10.032 0.807 1.00 97.44 127 GLY A C 1
ATOM 1056 O O . GLY A 1 127 ? -2.679 10.655 1.427 1.00 97.44 127 GLY A O 1
ATOM 1057 N N . VAL A 1 128 ? -1.925 8.726 0.545 1.00 97.62 128 VAL A N 1
ATOM 1058 C CA . VAL A 1 128 ? -3.073 7.908 0.974 1.00 97.62 128 VAL A CA 1
ATOM 1059 C C . VAL A 1 128 ? -3.130 7.792 2.500 1.00 97.62 128 VAL A C 1
ATOM 1061 O O . VAL A 1 128 ? -4.183 8.019 3.095 1.00 97.62 128 VAL A O 1
ATOM 1064 N N . LEU A 1 129 ? -2.000 7.525 3.160 1.00 98.00 129 LEU A N 1
ATOM 1065 C CA . LEU A 1 129 ? -1.920 7.443 4.623 1.00 98.00 129 LEU A CA 1
ATOM 1066 C C . LEU A 1 129 ? -2.320 8.769 5.287 1.00 98.00 129 LEU A C 1
ATOM 1068 O O . LEU A 1 129 ? -3.100 8.780 6.241 1.00 98.00 129 LEU A O 1
ATOM 1072 N N . ASN A 1 130 ? -1.869 9.899 4.737 1.00 97.88 130 ASN A N 1
ATOM 1073 C CA . ASN A 1 130 ? -2.244 11.227 5.217 1.00 97.88 130 ASN A CA 1
ATOM 1074 C C . ASN A 1 130 ? -3.743 11.520 5.038 1.00 97.88 130 ASN A C 1
ATOM 1076 O O . ASN A 1 130 ? -4.321 12.202 5.884 1.00 97.88 130 ASN A O 1
ATOM 1080 N N . GLN A 1 131 ? -4.401 10.988 4.006 1.00 96.56 131 GLN A N 1
ATOM 1081 C CA . GLN A 1 131 ? -5.859 11.089 3.863 1.00 96.56 131 GLN A CA 1
ATOM 1082 C C . GLN A 1 131 ? -6.597 10.211 4.881 1.00 96.56 131 GLN A C 1
ATOM 1084 O O . GLN A 1 131 ? -7.553 10.664 5.508 1.00 96.56 131 GLN A O 1
ATOM 1089 N N . LEU A 1 132 ? -6.137 8.976 5.106 1.00 95.69 132 LEU A N 1
ATOM 1090 C CA . LEU A 1 132 ? -6.711 8.090 6.128 1.00 95.69 132 LEU A CA 1
ATOM 1091 C C . LEU A 1 132 ? -6.586 8.699 7.529 1.00 95.69 132 LEU A C 1
ATOM 1093 O O . LEU A 1 132 ? -7.519 8.640 8.327 1.00 95.69 132 LEU A O 1
ATOM 1097 N N . SER A 1 133 ? -5.469 9.363 7.813 1.00 95.75 133 SER A N 1
ATOM 1098 C CA . SER A 1 133 ? -5.222 10.008 9.104 1.00 95.75 133 SER A CA 1
ATOM 1099 C C . SER A 1 133 ? -6.205 11.139 9.458 1.00 95.75 133 SER A C 1
ATOM 1101 O O . SER A 1 133 ? -6.278 11.542 10.616 1.00 95.75 133 SER A O 1
ATOM 1103 N N . GLU A 1 134 ? -6.976 11.644 8.485 1.00 94.50 134 GLU A N 1
ATOM 1104 C CA . GLU A 1 134 ? -8.054 12.625 8.704 1.00 94.50 134 GLU A CA 1
ATOM 1105 C C . GLU A 1 134 ? -9.336 11.977 9.231 1.00 94.50 134 GLU A C 1
ATOM 1107 O O . GLU A 1 134 ? -10.180 12.654 9.814 1.00 94.50 134 GLU A O 1
ATOM 1112 N N . GLN A 1 135 ? -9.485 10.669 9.017 1.00 92.75 135 GLN A N 1
ATOM 1113 C CA . GLN A 1 135 ? -10.690 9.900 9.326 1.00 92.75 135 GLN A CA 1
ATOM 1114 C C . GLN A 1 135 ? -10.498 8.995 10.549 1.00 92.75 135 GLN A C 1
ATOM 1116 O O . GLN A 1 135 ? -11.462 8.685 11.248 1.00 92.75 135 GLN A O 1
ATOM 1121 N N . TYR A 1 136 ? -9.256 8.591 10.826 1.00 93.94 136 TYR A N 1
ATOM 1122 C CA . TYR A 1 136 ? -8.905 7.680 11.912 1.00 93.94 136 TYR A CA 1
ATOM 1123 C C . TYR A 1 136 ? -8.006 8.364 12.939 1.00 93.94 136 TYR A C 1
ATOM 1125 O O . TYR A 1 136 ? -7.078 9.093 12.597 1.00 93.94 136 TYR A O 1
ATOM 1133 N N . ARG A 1 137 ? -8.228 8.073 14.229 1.00 94.12 137 ARG A N 1
ATOM 1134 C CA . ARG A 1 137 ? -7.374 8.606 15.305 1.00 94.12 137 ARG A CA 1
ATOM 1135 C C . ARG A 1 137 ? -5.944 8.072 15.219 1.00 94.12 137 ARG A C 1
ATOM 1137 O O . ARG A 1 137 ? -5.031 8.767 15.653 1.00 94.12 137 ARG A O 1
ATOM 1144 N N . LYS A 1 138 ? -5.756 6.871 14.674 1.00 96.06 138 LYS A N 1
ATOM 1145 C CA . LYS A 1 138 ? -4.451 6.248 14.462 1.00 96.06 138 LYS A CA 1
ATOM 1146 C C . LYS A 1 138 ? -4.434 5.444 13.163 1.00 96.06 138 LYS A C 1
ATOM 1148 O O . LYS A 1 138 ? -5.379 4.710 12.883 1.00 96.06 138 LYS A O 1
ATOM 1153 N N . VAL A 1 139 ? -3.355 5.547 12.400 1.00 97.62 139 VAL A N 1
ATOM 1154 C CA . 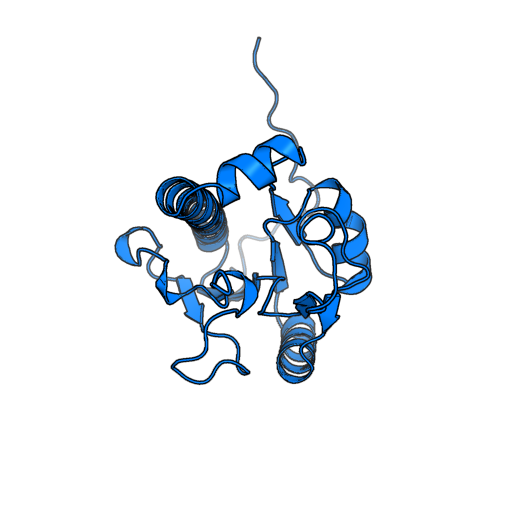VAL A 1 139 ? -3.091 4.712 11.220 1.00 97.62 139 VAL A CA 1
ATOM 1155 C C . VAL A 1 139 ? -1.846 3.892 11.519 1.00 97.62 139 VAL A C 1
ATOM 1157 O O . VAL A 1 139 ? -0.810 4.460 11.841 1.00 97.62 139 VAL A O 1
ATOM 1160 N N . ILE A 1 140 ? -1.937 2.566 11.457 1.00 97.62 140 ILE A N 1
ATOM 1161 C CA . ILE A 1 140 ? -0.775 1.685 11.623 1.00 97.62 140 ILE A CA 1
ATOM 1162 C C . ILE A 1 140 ? -0.495 1.055 10.271 1.00 97.62 140 ILE A C 1
ATOM 1164 O O . ILE A 1 140 ? -1.353 0.347 9.748 1.00 97.62 140 ILE A O 1
ATOM 1168 N N . PHE A 1 141 ? 0.682 1.319 9.713 1.00 97.81 141 PHE A N 1
ATOM 1169 C CA . PHE A 1 141 ? 1.041 0.876 8.376 1.00 97.81 141 PHE A CA 1
ATOM 1170 C C . PHE A 1 141 ? 2.237 -0.075 8.392 1.00 97.81 141 PHE A C 1
ATOM 1172 O O . PHE A 1 141 ? 3.290 0.264 8.933 1.00 97.81 141 PHE A O 1
ATOM 1179 N N . PHE A 1 142 ? 2.056 -1.256 7.804 1.00 96.81 142 PHE A N 1
ATOM 1180 C CA . PHE A 1 142 ? 3.087 -2.278 7.645 1.00 96.81 142 PHE A CA 1
ATOM 1181 C C . PHE A 1 142 ? 3.602 -2.275 6.210 1.00 96.81 142 PHE A C 1
ATOM 1183 O O . PHE A 1 142 ? 2.803 -2.440 5.295 1.00 96.81 142 PHE A O 1
ATOM 1190 N N . ASP A 1 143 ? 4.907 -2.090 6.027 1.00 94.25 143 ASP A N 1
ATOM 1191 C CA . ASP A 1 143 ? 5.557 -1.998 4.711 1.00 94.25 143 ASP A CA 1
ATOM 1192 C C . ASP A 1 143 ? 7.019 -2.450 4.857 1.00 94.25 143 ASP A C 1
ATOM 1194 O O . ASP A 1 143 ? 7.699 -2.077 5.817 1.00 94.25 143 ASP A O 1
ATOM 1198 N N . ASP A 1 144 ? 7.530 -3.280 3.957 1.00 90.06 144 ASP A N 1
ATOM 1199 C CA . ASP A 1 144 ? 8.925 -3.736 3.983 1.00 90.06 144 ASP A CA 1
ATOM 1200 C C . ASP A 1 144 ? 9.914 -2.572 3.747 1.00 90.06 144 ASP A C 1
ATOM 1202 O O . ASP A 1 144 ? 11.055 -2.565 4.230 1.00 90.06 144 ASP A O 1
ATOM 1206 N N . LEU A 1 145 ? 9.439 -1.502 3.111 1.00 90.25 145 LEU A N 1
ATOM 1207 C CA . LEU A 1 145 ? 10.185 -0.302 2.769 1.00 90.25 145 LEU A CA 1
ATOM 1208 C C . LEU A 1 145 ? 9.980 0.848 3.757 1.00 90.25 145 LEU A C 1
ATOM 1210 O O . LEU A 1 145 ? 10.261 1.994 3.403 1.00 90.25 145 LEU A O 1
ATOM 1214 N N . VAL A 1 146 ? 9.575 0.597 5.014 1.00 89.69 146 VAL A N 1
ATOM 1215 C CA . VAL A 1 146 ? 9.404 1.676 6.022 1.00 89.69 146 VAL A CA 1
ATOM 1216 C C . VAL A 1 146 ? 10.598 2.635 6.117 1.00 89.69 146 VAL A C 1
ATOM 1218 O O . VAL A 1 146 ? 10.425 3.818 6.387 1.00 89.69 146 VAL A O 1
ATOM 1221 N N . HIS A 1 147 ? 11.815 2.141 5.873 1.00 87.50 147 HIS A N 1
ATOM 1222 C CA . HIS A 1 147 ? 13.058 2.910 5.935 1.00 87.50 147 HIS A CA 1
ATOM 1223 C C . HIS A 1 147 ? 13.190 3.970 4.827 1.00 87.50 147 HIS A C 1
ATOM 1225 O O . HIS A 1 147 ? 14.070 4.823 4.912 1.00 87.50 147 HIS A O 1
ATOM 1231 N N . ARG A 1 148 ? 12.344 3.917 3.790 1.00 87.88 148 ARG A N 1
ATOM 1232 C CA . ARG A 1 148 ? 12.322 4.874 2.674 1.00 87.88 148 ARG A CA 1
ATOM 1233 C C . ARG A 1 148 ? 11.349 6.034 2.880 1.00 87.88 148 ARG A C 1
ATOM 1235 O O . ARG A 1 148 ? 11.381 6.978 2.096 1.00 87.88 148 ARG A O 1
ATOM 1242 N N . TYR A 1 149 ? 10.488 5.978 3.894 1.00 91.38 149 TYR A N 1
ATOM 1243 C 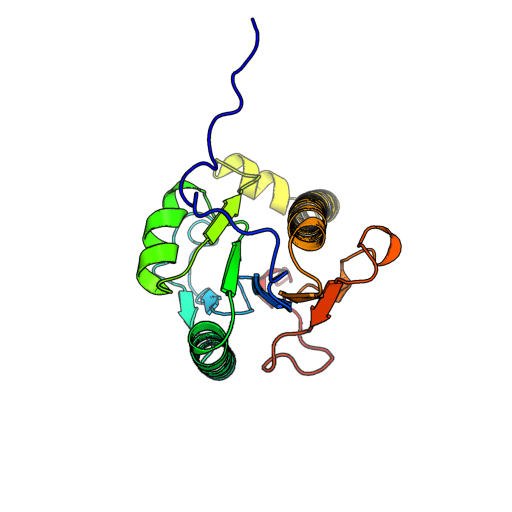CA . TYR A 1 149 ? 9.539 7.053 4.167 1.00 91.38 149 TYR A CA 1
ATOM 1244 C C . TYR A 1 149 ? 10.230 8.230 4.852 1.00 91.38 149 TYR A C 1
ATOM 1246 O O . TYR A 1 149 ? 10.904 8.071 5.872 1.00 91.38 149 TYR A O 1
ATOM 1254 N N . ASP A 1 150 ? 9.994 9.431 4.331 1.00 91.62 150 ASP A N 1
ATOM 1255 C CA . ASP A 1 150 ? 10.285 10.662 5.055 1.00 91.62 150 ASP A CA 1
ATOM 1256 C C . ASP A 1 150 ? 9.204 10.895 6.117 1.00 91.62 150 ASP A C 1
ATOM 1258 O O . ASP A 1 150 ? 8.080 11.305 5.821 1.00 91.62 150 ASP A O 1
ATOM 1262 N N . VAL A 1 151 ? 9.559 10.640 7.376 1.00 89.62 151 VAL A N 1
ATOM 1263 C CA . VAL A 1 151 ? 8.651 10.776 8.522 1.00 89.62 151 VAL A CA 1
ATOM 1264 C C . VAL A 1 151 ? 8.125 12.207 8.669 1.00 89.62 151 VAL A C 1
ATOM 1266 O O . VAL A 1 151 ? 7.009 12.386 9.143 1.00 89.62 151 VAL A O 1
ATOM 1269 N N . SER A 1 152 ? 8.866 13.225 8.214 1.00 92.69 152 SER A N 1
ATOM 1270 C CA . SER A 1 152 ? 8.406 14.620 8.290 1.00 92.69 152 SER A CA 1
ATOM 1271 C C . SER A 1 152 ? 7.251 14.938 7.332 1.00 92.69 152 SER A C 1
ATOM 1273 O O . SER A 1 152 ? 6.526 15.912 7.535 1.00 92.69 152 SER A O 1
ATOM 1275 N N . SER A 1 153 ? 7.047 14.089 6.322 1.00 92.50 153 SER A N 1
ATOM 1276 C CA . SER A 1 153 ? 5.947 14.180 5.359 1.00 92.50 153 SER A CA 1
ATOM 1277 C C . SER A 1 153 ? 4.681 13.425 5.808 1.00 92.50 153 SER A C 1
ATOM 1279 O O . SER A 1 153 ? 3.641 13.520 5.148 1.00 92.50 153 SER A O 1
ATOM 1281 N N . LEU A 1 154 ? 4.740 12.683 6.921 1.00 95.19 154 LEU A N 1
ATOM 1282 C CA . LEU A 1 154 ? 3.614 11.953 7.511 1.00 95.19 154 LEU A CA 1
ATOM 1283 C C . LEU A 1 154 ? 2.981 12.748 8.657 1.00 95.19 154 LEU A C 1
ATOM 1285 O O . LEU A 1 154 ? 3.662 13.459 9.390 1.00 95.19 154 LEU A O 1
ATOM 1289 N N . LYS A 1 155 ? 1.664 12.610 8.843 1.00 95.75 155 LYS A N 1
ATOM 1290 C CA . LYS A 1 155 ? 0.992 13.151 10.034 1.00 95.75 155 LYS A CA 1
ATOM 1291 C C . LYS A 1 155 ? 1.351 12.356 11.293 1.00 95.75 155 LYS A C 1
ATOM 1293 O O . LYS A 1 155 ? 1.528 11.141 11.247 1.00 95.75 155 LYS A O 1
ATOM 1298 N N . ASP A 1 156 ? 1.348 13.044 12.434 1.00 95.50 156 ASP A N 1
ATOM 1299 C CA . ASP A 1 156 ? 1.797 12.531 13.742 1.00 95.50 156 ASP A CA 1
ATOM 1300 C C . ASP A 1 156 ? 1.042 11.293 14.260 1.00 95.50 156 ASP A C 1
ATOM 1302 O O . ASP A 1 156 ? 1.497 10.621 15.183 1.00 95.50 156 ASP A O 1
ATOM 1306 N N . ASN A 1 157 ? -0.138 10.997 13.714 1.00 95.44 157 ASN A N 1
ATOM 1307 C CA . ASN A 1 157 ? -0.956 9.844 14.090 1.00 95.44 157 ASN A CA 1
ATOM 1308 C C . ASN A 1 157 ? -0.756 8.617 13.183 1.00 95.44 157 ASN A C 1
ATOM 1310 O O . ASN A 1 157 ? -1.587 7.700 13.211 1.00 95.44 157 ASN A O 1
ATOM 1314 N N . ILE A 1 158 ? 0.316 8.596 12.387 1.00 97.50 158 ILE A N 1
ATOM 1315 C CA . ILE A 1 158 ? 0.697 7.478 11.522 1.00 97.50 158 ILE A CA 1
ATOM 1316 C C . ILE A 1 158 ? 1.911 6.753 12.119 1.00 97.50 158 ILE A C 1
ATOM 1318 O O . ILE A 1 158 ? 2.995 7.315 12.240 1.00 97.50 158 ILE A O 1
ATOM 1322 N N . ASP A 1 159 ? 1.739 5.471 12.437 1.00 96.19 159 ASP A N 1
ATOM 1323 C CA . ASP A 1 159 ? 2.797 4.584 12.915 1.00 96.19 159 ASP A CA 1
ATOM 1324 C C . ASP A 1 159 ? 3.257 3.662 11.778 1.00 96.19 159 ASP A C 1
ATOM 1326 O O . ASP A 1 159 ? 2.526 2.751 11.381 1.00 96.19 159 ASP A O 1
ATOM 1330 N N . LEU A 1 160 ? 4.495 3.832 11.312 1.00 95.25 160 LEU A N 1
ATOM 1331 C CA . LEU A 1 160 ? 5.141 2.889 10.395 1.00 95.25 160 LEU A CA 1
ATOM 1332 C C . LEU A 1 160 ? 5.688 1.671 11.157 1.00 95.25 160 LEU A C 1
ATOM 1334 O O . LEU A 1 160 ? 6.293 1.810 12.226 1.00 95.25 160 LEU A O 1
ATOM 1338 N N . LYS A 1 161 ? 5.502 0.470 10.606 1.00 93.50 161 LYS A N 1
ATOM 1339 C CA . LYS A 1 161 ? 5.958 -0.803 11.178 1.00 93.50 161 LYS A CA 1
ATOM 1340 C C . LYS A 1 161 ? 6.606 -1.681 10.111 1.00 93.50 161 LYS A C 1
ATOM 1342 O O . LYS A 1 161 ? 6.064 -1.844 9.025 1.00 93.50 161 LYS A O 1
ATOM 1347 N N . LYS A 1 162 ? 7.739 -2.302 10.448 1.00 88.50 162 LYS A N 1
ATOM 1348 C CA . LYS A 1 162 ? 8.287 -3.393 9.633 1.00 88.50 162 LYS A CA 1
ATOM 1349 C C . LYS A 1 162 ? 7.393 -4.637 9.752 1.00 88.50 162 LYS A C 1
ATOM 1351 O O . LYS A 1 162 ? 6.845 -4.871 10.836 1.00 88.50 162 LYS A O 1
ATOM 1356 N N . PRO A 1 163 ? 7.271 -5.449 8.691 1.00 83.19 163 PRO A N 1
ATOM 1357 C CA . PRO A 1 163 ? 6.698 -6.786 8.768 1.00 83.19 163 PRO A CA 1
ATOM 1358 C C . PRO A 1 163 ? 7.412 -7.654 9.812 1.00 83.19 163 PRO A C 1
ATOM 1360 O O . PRO A 1 163 ? 8.626 -7.573 9.983 1.00 83.19 163 PRO A O 1
ATOM 1363 N N . LEU A 1 164 ? 6.666 -8.536 10.481 1.00 74.94 164 LEU A N 1
ATOM 1364 C CA . LEU A 1 164 ? 7.171 -9.401 11.559 1.00 74.94 164 LEU A CA 1
ATOM 1365 C C . LEU A 1 164 ? 8.251 -10.394 11.107 1.00 74.94 164 LEU A C 1
ATOM 1367 O O . LEU A 1 164 ? 8.997 -10.905 11.937 1.00 74.94 164 LEU A O 1
ATOM 1371 N N . HIS A 1 165 ? 8.296 -10.705 9.813 1.00 69.06 165 HIS A N 1
ATOM 1372 C CA . HIS A 1 165 ? 9.236 -11.665 9.241 1.00 69.06 165 HIS A CA 1
ATOM 1373 C C . HIS A 1 165 ? 10.566 -11.028 8.818 1.00 69.06 165 HIS A C 1
ATOM 1375 O O . HIS A 1 165 ? 11.516 -11.757 8.552 1.00 69.06 165 HIS A O 1
ATOM 1381 N N . LEU A 1 166 ? 10.653 -9.695 8.785 1.00 60.59 166 LEU A N 1
ATOM 1382 C CA . LEU A 1 166 ? 11.898 -8.991 8.517 1.00 60.59 166 LEU A CA 1
ATOM 1383 C C . LEU A 1 166 ? 12.583 -8.679 9.850 1.00 60.59 166 LEU A C 1
ATOM 1385 O O . LEU A 1 166 ? 12.201 -7.752 10.566 1.00 60.59 166 LEU A O 1
ATOM 1389 N N . SER A 1 167 ? 13.613 -9.455 10.193 1.00 52.66 167 SER A N 1
ATOM 1390 C CA . SER A 1 167 ? 14.605 -9.026 11.185 1.00 52.66 167 SER A CA 1
ATOM 1391 C C . SER A 1 167 ? 15.333 -7.774 10.683 1.00 52.66 167 SER A C 1
ATOM 1393 O O . SER A 1 167 ? 15.473 -7.577 9.476 1.00 52.66 167 SER A O 1
ATOM 1395 N N . ASP A 1 168 ? 15.801 -6.913 11.592 1.00 46.78 168 ASP A N 1
ATOM 1396 C CA . ASP A 1 168 ? 16.572 -5.719 11.229 1.00 46.78 168 ASP A CA 1
ATOM 1397 C C . ASP A 1 168 ? 17.792 -6.090 10.361 1.00 46.78 168 ASP A C 1
ATOM 1399 O O . ASP A 1 168 ? 18.823 -6.505 10.884 1.00 46.78 168 ASP A O 1
ATOM 1403 N N . GLY A 1 169 ? 17.677 -5.943 9.034 1.00 41.25 169 GLY A N 1
ATOM 1404 C CA . GLY A 1 169 ? 18.799 -6.090 8.099 1.00 41.25 169 GLY A CA 1
ATOM 1405 C C . GLY A 1 169 ? 18.546 -6.866 6.801 1.00 41.25 169 GLY A C 1
ATOM 1406 O O . GLY A 1 169 ? 19.431 -6.846 5.950 1.00 41.25 169 GLY A O 1
ATOM 1407 N N . GLU A 1 170 ? 17.393 -7.514 6.602 1.00 47.06 170 GLU A N 1
ATOM 1408 C CA . GLU A 1 170 ? 17.107 -8.220 5.339 1.00 47.06 170 GLU A CA 1
ATOM 1409 C C . GLU A 1 170 ? 16.225 -7.368 4.413 1.00 47.06 170 GLU A C 1
ATOM 1411 O O . GLU A 1 170 ? 15.118 -6.971 4.768 1.00 47.06 170 GLU A O 1
ATOM 1416 N N . HIS A 1 171 ? 16.759 -7.040 3.234 1.00 47.69 171 HIS A N 1
ATOM 1417 C CA . HIS A 1 171 ? 16.075 -6.313 2.164 1.00 47.69 171 HIS A CA 1
ATOM 1418 C C . HIS A 1 171 ? 15.552 -7.296 1.100 1.00 47.69 171 HIS A C 1
ATOM 1420 O O . HIS A 1 171 ? 16.163 -8.354 0.914 1.00 47.69 171 HIS A O 1
ATOM 1426 N N . PRO A 1 172 ? 14.493 -6.949 0.343 1.00 45.38 172 PRO A N 1
ATOM 1427 C CA . PRO A 1 172 ? 13.982 -7.803 -0.724 1.00 45.38 172 PRO A CA 1
ATOM 1428 C C . PRO A 1 172 ? 15.058 -8.097 -1.779 1.00 45.38 172 PRO A C 1
ATOM 1430 O O . PRO A 1 172 ? 15.620 -7.198 -2.411 1.00 45.38 172 PRO A O 1
ATOM 1433 N N . GLY A 1 173 ? 15.366 -9.382 -1.968 1.00 40.50 173 GLY A N 1
ATOM 1434 C CA . GLY A 1 173 ? 16.495 -9.843 -2.782 1.00 40.50 173 GLY A CA 1
ATOM 1435 C C . GLY A 1 173 ? 16.407 -9.519 -4.279 1.00 40.50 173 GLY A C 1
ATOM 1436 O O . GLY A 1 173 ? 17.431 -9.549 -4.953 1.00 40.50 173 GLY A O 1
ATOM 1437 N N . PHE A 1 174 ? 15.228 -9.185 -4.815 1.00 47.44 174 PHE A N 1
ATOM 1438 C CA . PHE A 1 174 ? 15.052 -8.893 -6.248 1.00 47.44 174 PHE A CA 1
ATOM 1439 C C . PHE A 1 174 ? 15.461 -7.470 -6.650 1.00 47.44 174 PHE A C 1
ATOM 1441 O O . PHE A 1 174 ? 15.670 -7.222 -7.839 1.00 47.44 174 PHE A O 1
ATOM 1448 N N . LEU A 1 175 ? 15.595 -6.545 -5.689 1.00 43.50 175 LEU A N 1
ATOM 1449 C CA . LEU A 1 175 ? 16.140 -5.205 -5.944 1.00 43.50 175 LEU A CA 1
ATOM 1450 C C . LEU A 1 175 ? 17.665 -5.226 -6.105 1.00 43.50 175 LEU A C 1
ATOM 1452 O O . LEU A 1 175 ? 18.242 -4.288 -6.652 1.00 43.50 175 LEU A O 1
ATOM 1456 N N . TYR A 1 176 ? 18.327 -6.301 -5.672 1.00 45.22 176 TYR A N 1
ATOM 1457 C CA . TYR A 1 176 ? 19.742 -6.499 -5.940 1.00 45.22 176 TYR A CA 1
ATOM 1458 C C . TYR A 1 176 ? 19.903 -7.128 -7.321 1.00 45.22 176 TYR A C 1
ATOM 1460 O O . TYR A 1 176 ? 19.540 -8.280 -7.555 1.00 45.22 176 TYR A O 1
ATOM 1468 N N . GLN A 1 177 ? 20.480 -6.370 -8.254 1.00 37.84 177 GLN A N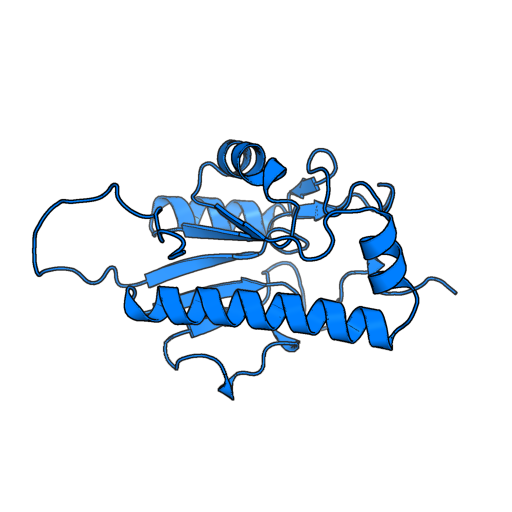 1
ATOM 1469 C CA . GLN A 1 177 ? 21.057 -6.963 -9.455 1.00 37.84 177 GLN A CA 1
ATOM 1470 C C . GLN A 1 177 ? 22.086 -8.013 -9.014 1.00 37.84 177 GLN A C 1
ATOM 1472 O O . GLN A 1 177 ? 23.094 -7.671 -8.391 1.00 37.84 177 GLN A O 1
ATOM 1477 N N . GLN A 1 178 ? 21.851 -9.286 -9.337 1.00 34.84 178 GLN A N 1
ATOM 1478 C CA . GLN A 1 178 ? 22.949 -10.242 -9.391 1.00 34.84 178 GLN A CA 1
ATOM 1479 C C . GLN A 1 178 ? 23.870 -9.784 -10.525 1.00 34.84 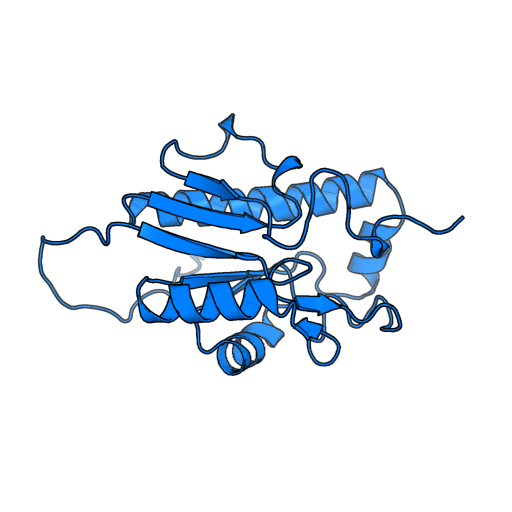178 GLN A C 1
ATOM 1481 O O . GLN A 1 178 ? 23.481 -9.815 -11.694 1.00 34.84 178 GLN A O 1
ATOM 1486 N N . LYS A 1 179 ? 25.041 -9.262 -10.152 1.00 34.22 179 LYS A N 1
ATOM 1487 C CA . LYS A 1 179 ? 26.180 -9.125 -11.060 1.00 34.22 179 LYS A CA 1
ATOM 1488 C C . LYS A 1 179 ? 26.748 -10.495 -11.394 1.00 34.22 179 LYS A C 1
ATOM 1490 O O . LYS A 1 179 ? 26.778 -11.341 -10.473 1.00 34.22 179 LYS A O 1
#

Organism: Methanohalobium evestigatum (strain ATCC BAA-1072 / DSM 3721 / NBRC 107634 / OCM 161 / Z-7303) (NCBI:txid644295)

Radius of gyration: 17.0 Å; chains: 1; bounding box: 52×39×39 Å

InterPro domains:
  IPR023214 HAD superfamily [G3DSA:3.40.50.1000] (20-166)
  IPR036412 HAD-like superfamily [SSF56784] (23-89)

Foldseek 3Di:
DDDDDDDDDPDDDDDPDDLPAEEEEEEVDPFQWDFDPPDDPVCVQEHCPRTHGPVVNLVVQVVCVVPHQYEYEYQHDPVCQVVVCVVNVHHYDYHHPDPDPVLVCQCLVDPVSVVVRVVVSQVVVQVVQQVVVVRHNAYEYEDCVLVVHDVVSHDPRYHYDYHPPDDPPDDRPVNDPPD